Protein AF-E3NDJ4-F1 (afdb_monomer_lite)

Foldseek 3Di:
DPPVVVVVPDPPPPPPDPPDPDDDFAFQPAAEDFDAPVCCCVFAVPPPCCVPQVPPWHKDTWDWDDDRFKIKTADDQFWKKKDHNHDIDTLGRDIKIWGQDSVLSWIFIDSVPDTDIGSHIYMMGTHRVDDDPPPPPPDPDPPPDDDDDDDDDDDDDD

Sequence (158 aa):
MLSFLLFLLFPSVIQTCLVIRYSEPPKCECEWIALTSSNIEEFIGQSSFYIQNITGKEVKVPLSTEEDCSLSIYCDKWSLVIMDKTTARMLGEYSADALCDPYTQKWRVDNGAELVTYDELYGVCVD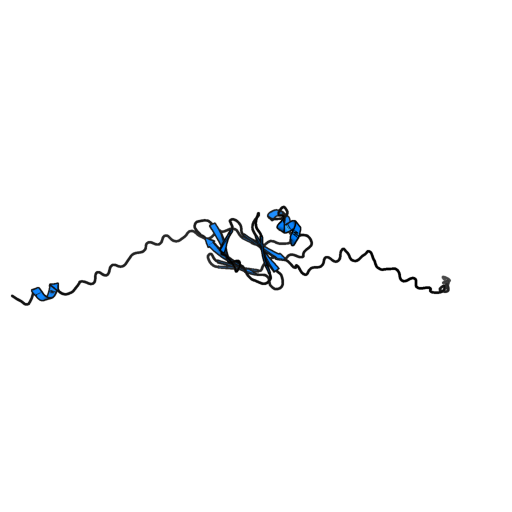YDFETTTTRRTTRKVPVGNNPPRPTINFKRK

Organism: Caenorhabditis remanei (NCBI:txid31234)

Radius of gyration: 33.36 Å; chains: 1; bounding box: 90×82×101 Å

pLDDT: mean 80.61, std 19.66, range [37.53, 98.06]

Secondary structure (DSSP, 8-state):
--SSGGGGGS-----------PPPPPPP---EEE--TTTHHHHHTTSHHIIIIITTSEEEPPEEEEETTEEEEE-SSSEEEEE-SS-EEEEET--EEEEEETTTTEEEEE-SS-EEEESSEEEEEEETT---TTS-SS---------PPPPP------

Structure (mmCIF, N/CA/C/O backbone):
data_AF-E3NDJ4-F1
#
_entry.id   AF-E3NDJ4-F1
#
loop_
_atom_site.group_PDB
_atom_site.id
_atom_site.type_symbol
_atom_site.label_atom_id
_atom_site.label_alt_id
_atom_site.label_comp_id
_atom_site.label_asym_id
_atom_site.label_entity_id
_atom_site.label_seq_id
_atom_site.pdbx_PDB_ins_code
_atom_site.Cartn_x
_atom_site.Cartn_y
_atom_site.Cartn_z
_atom_site.occupancy
_atom_site.B_iso_or_equiv
_atom_site.auth_seq_id
_atom_site.auth_comp_id
_atom_site.auth_asym_id
_atom_site.auth_atom_id
_atom_site.pdbx_PDB_model_num
ATOM 1 N N . MET A 1 1 ? 54.126 -42.573 -42.028 1.00 55.34 1 MET A N 1
ATOM 2 C CA . MET A 1 1 ? 53.206 -41.421 -42.181 1.00 55.34 1 MET A CA 1
ATOM 3 C C . MET A 1 1 ? 51.862 -41.646 -41.470 1.00 55.34 1 MET A C 1
ATOM 5 O O . MET A 1 1 ? 50.830 -41.233 -41.973 1.00 55.34 1 MET A O 1
ATOM 9 N N . LEU A 1 2 ? 51.863 -42.263 -40.279 1.00 53.09 2 LEU A N 1
ATOM 10 C CA . LEU A 1 2 ? 50.646 -42.628 -39.528 1.00 53.09 2 LEU A CA 1
ATOM 11 C C . LEU A 1 2 ? 50.602 -41.975 -38.129 1.00 53.09 2 LEU A C 1
ATOM 13 O O . LEU A 1 2 ? 49.841 -42.392 -37.273 1.00 53.09 2 LEU A O 1
ATOM 17 N N . SER A 1 3 ? 51.449 -40.970 -37.874 1.00 52.59 3 SER A N 1
ATOM 18 C CA . SER A 1 3 ? 51.495 -40.275 -36.575 1.00 52.59 3 SER A CA 1
ATOM 19 C C . SER A 1 3 ? 50.835 -38.892 -36.606 1.00 52.59 3 SER A C 1
ATOM 21 O O . SER A 1 3 ? 50.548 -38.337 -35.555 1.00 52.59 3 SER A O 1
ATOM 23 N N . PHE A 1 4 ? 50.560 -38.343 -37.798 1.00 53.09 4 PHE A N 1
ATOM 24 C CA . PHE A 1 4 ? 49.922 -37.029 -37.965 1.00 53.09 4 PHE A CA 1
ATOM 25 C C . PHE A 1 4 ? 48.383 -37.084 -37.975 1.00 53.09 4 PHE A C 1
ATOM 27 O O . PHE A 1 4 ? 47.738 -36.054 -37.825 1.00 53.09 4 PHE A O 1
ATOM 34 N N . LEU A 1 5 ? 47.782 -38.274 -38.111 1.00 54.81 5 LEU A N 1
ATOM 35 C CA . LEU A 1 5 ? 46.323 -38.454 -38.178 1.00 54.81 5 LEU A CA 1
ATOM 36 C C . LEU A 1 5 ? 45.631 -38.502 -36.801 1.00 54.81 5 LEU A C 1
ATOM 38 O O . LEU A 1 5 ? 44.412 -38.395 -36.735 1.00 54.81 5 LEU A O 1
ATOM 42 N N . LEU A 1 6 ? 46.384 -38.619 -35.702 1.00 54.28 6 LEU A N 1
ATOM 43 C CA . LEU A 1 6 ? 45.832 -38.690 -34.339 1.00 54.28 6 LEU A CA 1
ATOM 44 C C . LEU A 1 6 ? 45.464 -37.323 -33.735 1.00 54.28 6 LEU A C 1
ATOM 46 O O . LEU A 1 6 ? 44.754 -37.278 -32.737 1.00 54.28 6 LEU A O 1
ATOM 50 N N . PHE A 1 7 ? 45.882 -36.209 -34.345 1.00 53.41 7 PHE A N 1
ATOM 51 C CA . PHE A 1 7 ? 45.536 -34.862 -33.866 1.00 53.41 7 PHE A CA 1
ATOM 52 C C . PHE A 1 7 ? 44.117 -34.406 -34.253 1.00 53.41 7 PHE A C 1
ATOM 54 O O . PHE A 1 7 ? 43.624 -33.433 -33.694 1.00 53.41 7 PHE A O 1
ATOM 61 N N . LEU A 1 8 ? 43.439 -35.116 -35.165 1.00 54.69 8 LEU A N 1
ATOM 62 C CA . LEU A 1 8 ? 42.076 -34.793 -35.618 1.00 54.69 8 LEU A CA 1
ATOM 63 C C . LEU A 1 8 ? 40.966 -35.428 -34.755 1.00 54.69 8 LEU A C 1
ATOM 65 O O . LEU A 1 8 ? 39.789 -35.241 -35.047 1.00 54.69 8 LEU A O 1
ATOM 69 N N . LEU A 1 9 ? 41.326 -36.175 -33.703 1.00 57.00 9 LEU A N 1
ATOM 70 C CA . LEU A 1 9 ? 40.388 -36.856 -32.795 1.00 57.00 9 LEU A CA 1
ATOM 71 C C . LEU A 1 9 ? 40.211 -36.155 -31.441 1.00 57.00 9 LEU A C 1
ATOM 73 O O . LEU A 1 9 ? 39.520 -36.679 -30.571 1.00 57.00 9 LEU A O 1
ATOM 77 N N . PHE A 1 10 ? 40.798 -34.973 -31.250 1.00 58.03 10 PHE A N 1
ATOM 78 C CA . PHE A 1 10 ? 40.466 -34.136 -30.103 1.00 58.03 10 PHE A CA 1
ATOM 79 C C . PHE A 1 10 ? 39.312 -33.219 -30.507 1.00 58.03 10 PHE A C 1
ATOM 81 O O . PHE A 1 10 ? 39.537 -32.320 -31.320 1.00 58.03 10 PHE A O 1
ATOM 88 N N . PRO A 1 11 ? 38.081 -33.418 -29.995 1.00 60.28 11 PRO A N 1
ATOM 89 C CA . PRO A 1 11 ? 37.043 -32.418 -30.161 1.00 60.28 11 PRO A CA 1
ATOM 90 C C . PRO A 1 11 ? 37.566 -31.145 -29.501 1.00 60.28 11 PRO A C 1
ATOM 92 O O . PRO A 1 11 ? 37.744 -31.088 -28.284 1.00 60.28 11 PRO A O 1
ATOM 95 N N . SER A 1 12 ? 37.885 -30.141 -30.314 1.00 62.72 12 SER A N 1
ATOM 96 C CA . SER A 1 12 ? 38.119 -28.791 -29.836 1.00 62.72 12 SER A CA 1
ATOM 97 C C . SER A 1 12 ? 36.859 -28.396 -29.081 1.00 62.72 12 SER A C 1
ATOM 99 O O . SER A 1 12 ? 35.793 -28.231 -29.670 1.00 62.72 12 SER A O 1
ATOM 101 N N . VAL A 1 13 ? 36.967 -28.339 -27.754 1.00 63.84 13 VAL A N 1
ATOM 102 C CA . VAL A 1 13 ? 35.896 -27.872 -26.881 1.00 63.84 13 VAL A CA 1
ATOM 103 C C . VAL A 1 13 ? 35.637 -26.434 -27.303 1.00 63.84 13 VAL A C 1
ATOM 105 O O . VAL A 1 13 ? 36.419 -25.536 -26.996 1.00 63.84 13 VAL A O 1
ATOM 108 N N . ILE A 1 14 ? 34.600 -26.228 -28.115 1.00 65.88 14 ILE A N 1
ATOM 109 C CA . ILE A 1 14 ? 34.190 -24.898 -28.542 1.00 65.88 14 ILE A CA 1
ATOM 110 C C . ILE A 1 14 ? 33.659 -24.244 -27.275 1.00 65.88 14 ILE A C 1
ATOM 112 O O . ILE A 1 14 ? 32.542 -24.511 -26.840 1.00 65.88 14 ILE A O 1
ATOM 116 N N . GLN A 1 15 ? 34.498 -23.443 -26.630 1.00 63.62 15 GLN A N 1
ATOM 117 C CA . GLN A 1 15 ? 34.121 -22.677 -25.457 1.00 63.62 15 GLN A CA 1
ATOM 118 C C . GLN A 1 15 ? 33.286 -21.490 -25.943 1.00 63.62 15 GLN A C 1
ATOM 120 O O . GLN A 1 15 ? 33.751 -20.357 -26.038 1.00 63.62 15 GLN A O 1
ATOM 125 N N . THR A 1 16 ? 32.050 -21.773 -26.357 1.00 66.19 16 THR A N 1
ATOM 126 C CA . THR A 1 16 ? 31.066 -20.750 -26.695 1.00 66.19 16 THR A CA 1
ATOM 127 C C . THR A 1 16 ? 30.630 -20.088 -25.394 1.00 66.19 16 THR A C 1
ATOM 129 O O . THR A 1 16 ? 29.696 -20.544 -24.735 1.00 66.19 16 THR A O 1
ATOM 132 N N . CYS A 1 17 ? 31.321 -19.025 -24.985 1.00 73.56 17 CYS A N 1
ATOM 133 C CA . CYS A 1 17 ? 30.804 -18.143 -23.947 1.00 73.56 17 CYS A CA 1
ATOM 134 C C . CYS A 1 17 ? 29.578 -17.421 -24.517 1.00 73.56 17 CYS A C 1
ATOM 136 O O . CYS A 1 17 ? 29.707 -16.578 -25.406 1.00 73.56 17 CYS A O 1
ATOM 138 N N . LEU A 1 18 ? 28.388 -17.762 -24.020 1.00 77.94 18 LEU A N 1
ATOM 139 C CA . LEU A 1 18 ? 27.176 -16.996 -24.283 1.00 77.94 18 LEU A CA 1
ATOM 140 C C . LEU A 1 18 ? 27.356 -15.603 -23.662 1.00 77.94 18 LEU A C 1
ATOM 142 O O . LEU A 1 18 ? 27.248 -15.432 -22.450 1.00 77.94 18 LEU A O 1
ATOM 146 N N . VAL A 1 19 ? 27.659 -14.606 -24.492 1.00 75.50 19 VAL A N 1
ATOM 147 C CA . VAL A 1 19 ? 27.666 -13.203 -24.067 1.00 75.50 19 VAL A CA 1
ATOM 148 C C . VAL A 1 19 ? 26.218 -12.739 -24.022 1.00 75.50 19 VAL A C 1
ATOM 150 O O . VAL A 1 19 ? 25.652 -12.355 -25.045 1.00 75.50 19 VAL A O 1
ATOM 153 N N . ILE A 1 20 ? 25.610 -12.784 -22.838 1.00 71.19 20 ILE A N 1
ATOM 154 C CA . ILE A 1 20 ? 24.287 -12.201 -22.645 1.00 71.19 20 ILE A CA 1
ATOM 155 C C . ILE A 1 20 ? 24.471 -10.698 -22.472 1.00 71.19 20 ILE A C 1
ATOM 157 O O . ILE A 1 20 ? 25.016 -10.221 -21.477 1.00 71.19 20 ILE A O 1
ATOM 161 N N . ARG A 1 21 ? 24.054 -9.941 -23.484 1.00 69.69 21 ARG A N 1
ATOM 162 C CA . ARG A 1 21 ? 23.912 -8.490 -23.385 1.00 69.69 21 ARG A CA 1
ATOM 163 C C . ARG A 1 21 ? 22.600 -8.220 -22.655 1.00 69.69 21 ARG A C 1
ATOM 165 O O . ARG A 1 21 ? 21.583 -7.994 -23.301 1.00 69.69 21 ARG A O 1
ATOM 172 N N . TYR A 1 22 ? 22.598 -8.317 -21.329 1.00 65.38 22 TYR A N 1
ATOM 173 C CA . TYR A 1 22 ? 21.459 -7.816 -20.568 1.00 65.38 22 TYR A CA 1
ATOM 174 C C . TYR A 1 2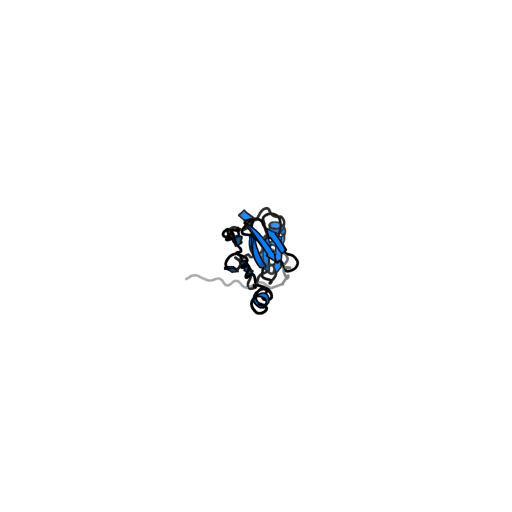2 ? 21.441 -6.296 -20.718 1.00 65.38 22 TYR A C 1
ATOM 176 O O . TYR A 1 22 ? 22.419 -5.626 -20.386 1.00 65.38 22 TYR A O 1
ATOM 184 N N . SER A 1 23 ? 20.359 -5.757 -21.277 1.00 74.81 23 SER A N 1
ATOM 185 C CA . SER A 1 23 ? 20.021 -4.359 -21.039 1.00 74.81 23 SER A CA 1
ATOM 186 C C . SER A 1 23 ? 19.681 -4.244 -19.561 1.00 74.81 23 SER A C 1
ATOM 188 O O . SER A 1 23 ? 18.823 -4.991 -19.086 1.00 74.81 23 SER A O 1
ATOM 190 N N . GLU A 1 24 ? 20.359 -3.351 -18.848 1.00 80.81 24 GLU A N 1
ATOM 191 C CA . GLU A 1 24 ? 19.985 -3.024 -17.477 1.00 80.81 24 GLU A CA 1
ATOM 192 C C . GLU A 1 24 ? 18.504 -2.610 -17.467 1.00 80.81 24 GLU A C 1
ATOM 194 O O . GLU A 1 24 ? 18.098 -1.815 -18.328 1.00 80.81 24 GLU A O 1
ATOM 199 N N . PRO A 1 25 ? 17.666 -3.222 -16.610 1.00 82.62 25 PRO A N 1
ATOM 200 C CA . PRO A 1 25 ? 16.265 -2.850 -16.543 1.00 82.62 25 PRO A CA 1
ATOM 201 C C . PRO A 1 25 ? 16.148 -1.369 -16.156 1.00 82.62 25 PRO A C 1
ATOM 203 O O . PRO A 1 25 ? 17.030 -0.842 -15.471 1.00 82.62 25 PRO A O 1
ATOM 206 N N . PRO A 1 26 ? 15.084 -0.674 -16.592 1.00 89.81 26 PRO A N 1
ATOM 207 C CA . PRO A 1 26 ? 14.828 0.682 -16.131 1.00 89.81 26 PRO A CA 1
ATOM 208 C C . PRO A 1 26 ? 14.772 0.745 -14.600 1.00 89.81 26 PRO A C 1
ATOM 210 O O . PRO A 1 26 ? 14.479 -0.246 -13.931 1.00 89.81 26 PRO A O 1
ATOM 213 N N . LYS A 1 27 ? 15.025 1.930 -14.045 1.00 92.06 27 LYS A N 1
ATOM 214 C CA . LYS A 1 27 ? 14.857 2.166 -12.611 1.00 92.06 27 LYS A CA 1
ATOM 215 C C . LYS A 1 27 ? 13.391 1.943 -12.205 1.00 92.06 27 LYS A C 1
ATOM 217 O O . LYS A 1 27 ? 12.478 2.260 -12.968 1.00 92.06 27 LYS A O 1
ATOM 222 N N . CYS A 1 28 ? 13.182 1.421 -11.001 1.00 93.88 28 CYS A N 1
ATOM 223 C CA . CYS A 1 28 ? 11.862 1.313 -10.394 1.00 93.88 28 CYS A CA 1
ATOM 224 C C . CYS A 1 28 ? 11.409 2.670 -9.847 1.00 93.88 28 CYS A C 1
ATOM 226 O O . CYS A 1 28 ? 12.096 3.292 -9.037 1.00 93.88 28 CYS A O 1
ATOM 228 N N . GLU A 1 29 ? 10.268 3.134 -10.347 1.00 94.25 29 GLU A N 1
ATOM 229 C CA . GLU A 1 29 ? 9.611 4.400 -10.010 1.00 94.25 29 GLU A CA 1
ATOM 230 C C . GLU A 1 29 ? 8.095 4.185 -9.827 1.00 94.25 29 GLU A C 1
ATOM 232 O O . GLU A 1 29 ? 7.296 5.088 -10.062 1.00 94.25 29 GLU A O 1
ATOM 237 N N . CYS A 1 30 ? 7.691 2.974 -9.419 1.00 95.50 30 CYS A N 1
ATOM 238 C CA . CYS A 1 30 ? 6.298 2.652 -9.127 1.00 95.50 30 CYS A CA 1
ATOM 239 C C . CYS A 1 30 ? 5.761 3.523 -7.981 1.00 95.50 30 CYS A C 1
ATOM 241 O O . CYS A 1 30 ? 6.391 3.656 -6.931 1.00 95.50 30 CYS A O 1
ATOM 243 N N . GLU A 1 31 ? 4.563 4.076 -8.149 1.00 94.50 31 GLU A N 1
ATOM 244 C CA . GLU A 1 31 ? 3.978 4.988 -7.169 1.00 94.50 31 GLU A CA 1
ATOM 245 C C . GLU A 1 31 ? 3.361 4.224 -5.991 1.00 94.50 31 GLU A C 1
ATOM 247 O O . GLU A 1 31 ? 2.498 3.359 -6.174 1.00 94.50 31 GLU A O 1
ATOM 252 N N . TRP A 1 32 ? 3.796 4.543 -4.770 1.00 95.62 32 TRP A N 1
ATOM 253 C CA . TRP A 1 32 ? 3.162 4.068 -3.543 1.00 95.62 32 TRP A CA 1
ATOM 254 C C . TRP A 1 32 ? 2.906 5.225 -2.575 1.00 95.62 32 TRP A C 1
ATOM 256 O O . TRP A 1 32 ? 3.715 6.148 -2.457 1.00 95.62 32 TRP A O 1
ATOM 266 N N . ILE A 1 33 ? 1.773 5.179 -1.873 1.00 97.19 33 ILE A N 1
ATOM 267 C CA . ILE A 1 33 ? 1.364 6.231 -0.940 1.00 97.19 33 ILE A CA 1
ATOM 268 C C . ILE A 1 33 ? 0.962 5.631 0.402 1.00 97.19 33 ILE A C 1
ATOM 270 O O . ILE A 1 33 ? 0.013 4.849 0.518 1.00 97.19 33 ILE A O 1
ATOM 274 N N . ALA A 1 34 ? 1.659 6.081 1.443 1.00 97.62 34 ALA A N 1
ATOM 275 C CA . ALA A 1 34 ? 1.286 5.844 2.825 1.00 97.62 34 ALA A CA 1
ATOM 276 C C . ALA A 1 34 ? 0.118 6.768 3.195 1.00 97.62 34 ALA A C 1
ATOM 278 O O . ALA A 1 34 ? 0.268 7.992 3.301 1.00 97.62 34 ALA A O 1
ATOM 279 N N . LEU A 1 35 ? -1.065 6.195 3.381 1.00 97.94 35 LEU A N 1
ATOM 280 C CA . LEU A 1 35 ? -2.240 6.959 3.765 1.00 97.94 35 LEU A CA 1
ATOM 281 C C . LEU A 1 35 ? -2.222 7.262 5.266 1.00 97.94 35 LEU A C 1
ATOM 283 O O . LEU A 1 35 ? -1.771 6.480 6.105 1.00 97.94 35 LEU A O 1
ATOM 287 N N . THR A 1 36 ? -2.749 8.429 5.602 1.00 96.38 36 THR A N 1
ATOM 288 C CA . THR A 1 36 ? -2.856 8.981 6.949 1.00 96.38 36 THR A CA 1
ATOM 289 C C . THR A 1 36 ? -4.240 9.590 7.133 1.00 96.38 36 THR A C 1
ATOM 291 O O . THR A 1 36 ? -4.980 9.809 6.174 1.00 96.38 36 THR A O 1
ATOM 294 N N . SER A 1 37 ? -4.590 9.959 8.365 1.00 94.62 37 SER A N 1
ATOM 295 C CA . SER A 1 37 ? -5.853 10.654 8.635 1.00 94.62 37 SER A CA 1
ATOM 296 C C . SER A 1 37 ? -5.995 11.993 7.896 1.00 94.62 37 SER A C 1
ATOM 298 O O . SER A 1 37 ? -7.103 12.509 7.821 1.00 94.62 37 SER A O 1
ATOM 300 N N . SER A 1 38 ? -4.904 12.581 7.386 1.00 95.62 38 SER A N 1
ATOM 301 C CA . SER A 1 38 ? -4.936 13.878 6.701 1.00 95.62 38 SER A CA 1
ATOM 302 C C . SER A 1 38 ? -5.082 13.789 5.183 1.00 95.62 38 SER A C 1
ATOM 304 O O . SER A 1 38 ? -5.511 14.771 4.590 1.00 95.62 38 SER A O 1
ATOM 306 N N . ASN A 1 39 ? -4.707 12.672 4.548 1.00 96.44 39 ASN A N 1
ATOM 307 C CA . ASN A 1 39 ? -4.757 12.529 3.084 1.00 96.44 39 ASN A CA 1
ATOM 308 C C . ASN A 1 39 ? -5.773 11.478 2.608 1.00 96.44 39 ASN A C 1
ATOM 310 O O . ASN A 1 39 ? -6.181 11.501 1.453 1.00 96.44 39 ASN A O 1
ATOM 314 N N . ILE A 1 40 ? -6.227 10.577 3.481 1.00 95.62 40 ILE A N 1
ATOM 315 C CA . ILE A 1 40 ? -7.042 9.427 3.078 1.00 95.62 40 ILE A CA 1
ATOM 316 C C . ILE A 1 40 ? -8.347 9.816 2.369 1.00 95.62 40 ILE A C 1
ATOM 318 O O . ILE A 1 40 ? -8.751 9.162 1.411 1.00 95.62 40 ILE A O 1
ATOM 322 N N . GLU A 1 41 ? -8.982 10.913 2.779 1.00 94.62 41 GLU A N 1
ATOM 323 C CA . GLU A 1 41 ? -10.201 11.410 2.131 1.00 94.62 41 GLU A CA 1
ATOM 324 C C . GLU A 1 41 ? -9.954 11.902 0.698 1.00 94.62 41 GLU A C 1
ATOM 326 O O . GLU A 1 41 ? -10.807 11.711 -0.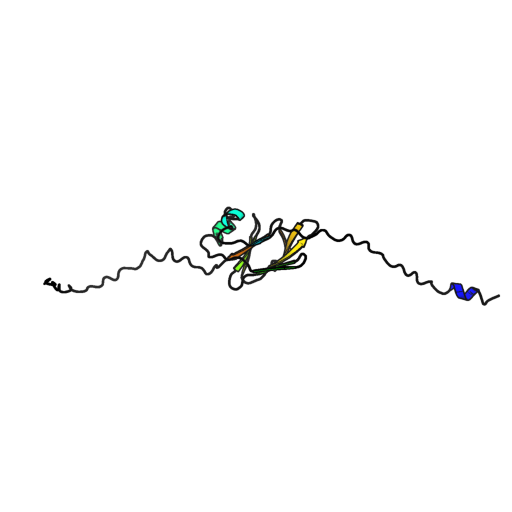168 1.00 94.62 41 GLU A O 1
ATOM 331 N N . GLU A 1 42 ? -8.785 12.482 0.426 1.00 95.12 42 GLU A N 1
ATOM 332 C CA . GLU A 1 42 ? -8.406 12.971 -0.902 1.00 95.12 42 GLU A CA 1
ATOM 333 C C . GLU A 1 42 ? -8.199 11.815 -1.887 1.00 95.12 42 GLU A C 1
ATOM 335 O O . GLU A 1 42 ? -8.685 11.869 -3.016 1.00 95.12 42 GLU A O 1
ATOM 340 N N . PHE A 1 43 ? -7.528 10.747 -1.446 1.00 94.31 43 PHE A N 1
ATOM 341 C CA . PHE A 1 43 ? -7.186 9.616 -2.311 1.00 94.31 43 PHE A CA 1
ATOM 342 C C . PHE A 1 43 ? -8.342 8.633 -2.504 1.00 94.31 43 PHE A C 1
ATOM 344 O O . PHE A 1 43 ? -8.575 8.164 -3.618 1.00 94.31 43 PHE A O 1
ATOM 351 N N . ILE A 1 44 ? -9.068 8.306 -1.430 1.00 94.19 44 ILE A N 1
ATOM 352 C CA . ILE A 1 44 ? -10.048 7.209 -1.436 1.00 94.19 44 ILE A CA 1
ATOM 353 C C . ILE A 1 4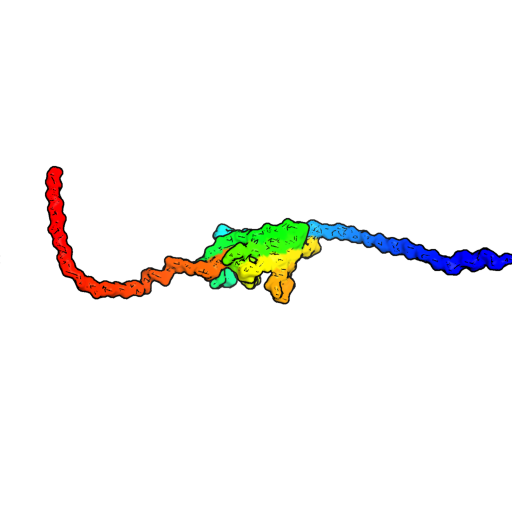4 ? -11.395 7.579 -0.809 1.00 94.19 44 ILE A C 1
ATOM 355 O O . ILE A 1 44 ? -12.248 6.701 -0.664 1.00 94.19 44 ILE A O 1
ATOM 359 N N . GLY A 1 45 ? -11.631 8.845 -0.450 1.00 91.75 45 GLY A N 1
ATOM 360 C CA . GLY A 1 45 ? -12.831 9.266 0.285 1.00 91.75 45 GLY A CA 1
ATOM 361 C C . GLY A 1 45 ? -14.154 8.990 -0.438 1.00 91.75 45 GLY A C 1
ATOM 362 O O . GLY A 1 45 ? -15.189 8.816 0.198 1.00 91.75 45 GLY A O 1
ATOM 363 N N . GLN A 1 46 ? -14.122 8.903 -1.771 1.00 91.81 46 GLN A N 1
ATOM 364 C CA . GLN A 1 46 ? -15.286 8.561 -2.599 1.00 91.81 46 GLN A CA 1
ATOM 365 C C . GLN A 1 46 ? -15.479 7.048 -2.789 1.00 91.81 46 GLN A C 1
ATOM 367 O O . GLN A 1 46 ? -16.497 6.621 -3.336 1.00 91.81 46 GLN A O 1
ATOM 372 N N . SER A 1 47 ? -14.519 6.220 -2.367 1.00 91.62 47 SER A N 1
ATOM 373 C CA . SER A 1 47 ? -14.623 4.770 -2.514 1.00 91.62 47 SER A CA 1
ATOM 374 C C . SER A 1 47 ? -15.680 4.202 -1.562 1.00 91.62 47 SER A C 1
ATOM 376 O O . SER A 1 47 ? -15.788 4.588 -0.394 1.00 91.62 47 SER A O 1
ATOM 378 N N . SER A 1 48 ? -16.454 3.228 -2.045 1.00 93.31 48 SER A N 1
ATOM 379 C CA . SER A 1 48 ? -17.426 2.514 -1.209 1.00 93.31 48 SER A CA 1
ATOM 380 C C . SER A 1 48 ? -16.747 1.805 -0.036 1.00 93.31 48 SER A C 1
ATOM 382 O O . SER A 1 48 ? -17.311 1.753 1.057 1.00 93.31 48 SER A O 1
ATOM 384 N N . PHE A 1 49 ? -15.522 1.312 -0.242 1.00 93.44 49 PHE A N 1
ATOM 385 C CA . PHE A 1 49 ? -14.732 0.673 0.799 1.00 93.44 49 PHE A CA 1
ATOM 386 C C . PHE A 1 49 ? -14.402 1.641 1.939 1.00 93.44 49 PHE A C 1
ATOM 388 O O . PHE A 1 49 ? -14.639 1.294 3.097 1.00 93.44 49 PHE A O 1
ATOM 395 N N . TYR A 1 50 ? -13.927 2.853 1.630 1.00 93.69 50 TYR A N 1
ATOM 396 C CA . TYR A 1 50 ? -13.636 3.875 2.637 1.00 93.69 50 TYR A CA 1
ATOM 397 C C . TYR A 1 50 ? -14.881 4.223 3.460 1.00 93.69 50 TYR A C 1
ATOM 399 O O . TYR A 1 50 ? -14.839 4.181 4.692 1.00 93.69 50 TYR A O 1
ATOM 407 N N . ILE A 1 51 ? -16.004 4.491 2.785 1.00 93.75 51 ILE A N 1
ATOM 408 C CA . ILE A 1 51 ? -17.267 4.879 3.431 1.00 93.75 51 ILE A CA 1
ATOM 409 C C . ILE A 1 51 ? -17.776 3.777 4.374 1.00 93.75 51 ILE A C 1
ATOM 411 O O . ILE A 1 51 ? -18.289 4.071 5.450 1.00 93.75 51 ILE A O 1
ATOM 415 N N . GLN A 1 52 ? -17.649 2.507 3.979 1.00 93.94 52 GLN A N 1
ATOM 416 C CA . GLN A 1 52 ? -18.225 1.382 4.724 1.00 93.94 52 GLN A CA 1
ATOM 417 C C . GLN A 1 52 ? -17.301 0.820 5.807 1.00 93.94 52 GLN A C 1
ATOM 419 O O . GLN A 1 52 ? -17.794 0.352 6.830 1.00 93.94 52 GLN A O 1
ATOM 424 N N . ASN A 1 53 ? -15.983 0.836 5.586 1.00 94.19 53 ASN A N 1
ATOM 425 C CA . ASN A 1 53 ? -15.032 0.111 6.432 1.00 94.19 53 ASN A CA 1
ATOM 426 C C . ASN A 1 53 ? -14.051 1.029 7.170 1.00 94.19 53 ASN A C 1
ATOM 428 O O . ASN A 1 53 ? -13.559 0.644 8.222 1.00 94.19 53 ASN A O 1
ATOM 432 N N . ILE A 1 54 ? -13.759 2.230 6.665 1.00 94.25 54 ILE A N 1
ATOM 433 C CA . ILE A 1 54 ? -12.734 3.108 7.258 1.00 94.25 54 ILE A CA 1
ATOM 434 C C . ILE A 1 54 ? -13.360 4.304 7.983 1.00 94.25 54 ILE A C 1
ATOM 436 O O . ILE A 1 54 ? -12.851 4.740 9.015 1.00 94.25 54 ILE A O 1
ATOM 440 N N . THR A 1 55 ? -14.474 4.841 7.481 1.00 93.94 55 THR A N 1
ATOM 441 C CA . THR A 1 55 ? -15.130 6.002 8.096 1.00 93.94 55 THR A CA 1
ATOM 442 C C . THR A 1 55 ? -15.483 5.726 9.561 1.00 93.94 55 THR A C 1
ATOM 444 O O . THR A 1 55 ? -16.148 4.746 9.893 1.00 93.94 55 THR A O 1
ATOM 447 N N . GLY A 1 56 ? -15.038 6.615 10.452 1.00 91.06 56 GLY A N 1
ATOM 448 C CA . GLY A 1 56 ? -15.246 6.484 11.895 1.00 91.06 56 GLY A CA 1
ATOM 449 C C . GLY A 1 56 ? -14.270 5.541 12.609 1.00 91.06 56 GLY A C 1
ATOM 450 O O . GLY A 1 56 ? -14.458 5.301 13.801 1.00 91.06 56 GLY A O 1
ATOM 451 N N . LYS A 1 57 ? -13.243 5.022 11.926 1.00 94.31 57 LYS A N 1
ATOM 452 C CA . LYS A 1 57 ? -12.141 4.256 12.525 1.00 94.31 57 LYS A CA 1
ATOM 453 C C . LYS A 1 57 ? -10.906 5.126 12.750 1.00 94.31 57 LYS A C 1
ATOM 455 O O . LYS A 1 57 ? -10.732 6.153 12.095 1.00 94.31 57 LYS A O 1
ATOM 460 N N . GLU A 1 58 ? -10.057 4.719 13.692 1.00 94.88 58 GLU A N 1
ATOM 461 C CA . GLU A 1 58 ? -8.732 5.321 13.847 1.00 94.88 58 GLU A CA 1
ATOM 462 C C . GLU A 1 58 ? -7.805 4.762 12.758 1.00 94.88 58 GLU A C 1
ATOM 464 O O . GLU A 1 58 ? -7.824 3.562 12.475 1.00 94.88 58 GLU A O 1
ATOM 469 N N . VAL A 1 59 ? -7.012 5.635 12.129 1.00 96.25 59 VAL A N 1
ATOM 470 C CA . VAL A 1 59 ? -6.075 5.257 11.062 1.00 96.25 59 VAL A CA 1
ATOM 471 C C . VAL A 1 59 ? -4.671 5.783 11.333 1.00 96.25 59 VAL A C 1
ATOM 473 O O . VAL A 1 59 ? -4.494 6.855 11.915 1.00 96.25 59 VAL A O 1
ATOM 476 N N . LYS A 1 60 ? -3.664 5.008 10.929 1.00 95.81 60 LYS A N 1
ATOM 477 C CA . LYS A 1 60 ? -2.242 5.323 11.080 1.00 95.81 60 LYS A CA 1
ATOM 478 C C . LYS A 1 60 ? -1.493 5.003 9.804 1.00 95.81 60 LYS A C 1
ATOM 480 O O . LYS A 1 60 ? -1.893 4.145 9.020 1.00 95.81 60 LYS A O 1
ATOM 485 N N . VAL A 1 61 ? -0.376 5.704 9.656 1.00 97.44 61 VAL A N 1
ATOM 486 C CA . VAL A 1 61 ? 0.586 5.439 8.597 1.00 97.44 61 VAL A CA 1
ATOM 487 C C . VAL A 1 61 ? 1.153 4.020 8.760 1.00 97.44 61 VAL A C 1
ATOM 489 O O . VAL A 1 61 ? 1.495 3.644 9.888 1.00 97.44 61 VAL A O 1
ATOM 492 N N . PRO A 1 62 ? 1.233 3.224 7.683 1.00 97.69 62 PRO A N 1
ATOM 493 C CA . PRO A 1 62 ? 1.920 1.942 7.717 1.00 97.69 62 PRO A CA 1
ATOM 494 C C . PRO A 1 62 ? 3.435 2.114 7.817 1.00 97.69 62 PRO A C 1
ATOM 496 O O . PRO A 1 62 ? 3.995 3.142 7.431 1.00 97.69 62 PRO A O 1
ATOM 499 N N . LEU A 1 63 ? 4.095 1.082 8.335 1.00 97.38 63 LEU A N 1
ATOM 500 C CA . LEU A 1 63 ? 5.544 0.951 8.274 1.00 97.38 63 LEU A CA 1
ATOM 501 C C . LEU A 1 63 ? 5.912 0.291 6.947 1.00 97.38 63 LEU A C 1
ATOM 503 O O . LEU A 1 63 ? 5.208 -0.609 6.487 1.00 97.38 63 LEU A O 1
ATOM 507 N N . SER A 1 64 ? 7.010 0.736 6.341 1.00 95.69 64 SER A N 1
ATOM 508 C CA . SER A 1 64 ? 7.450 0.222 5.049 1.00 95.69 64 SER A CA 1
ATOM 509 C C . SER A 1 64 ? 8.966 0.144 4.925 1.00 95.69 64 SER A C 1
ATOM 511 O O . SER A 1 64 ? 9.677 1.017 5.428 1.00 95.69 64 SER A O 1
ATOM 513 N N . THR A 1 65 ? 9.435 -0.850 4.178 1.00 95.88 65 THR A N 1
ATOM 514 C CA . THR A 1 65 ? 10.832 -0.985 3.752 1.00 95.88 65 THR A CA 1
ATOM 515 C C . THR A 1 65 ? 10.859 -1.120 2.236 1.00 95.88 65 THR A C 1
ATOM 517 O O . THR A 1 65 ? 10.201 -2.008 1.698 1.00 95.88 65 THR A O 1
ATOM 520 N N . GLU A 1 66 ? 11.603 -0.246 1.559 1.00 93.19 66 GLU A N 1
ATOM 521 C CA . GLU A 1 66 ? 11.761 -0.254 0.103 1.00 93.19 66 GLU A CA 1
ATOM 522 C C . GLU A 1 66 ? 13.229 -0.505 -0.252 1.00 93.19 66 GLU A C 1
ATOM 524 O O . GLU A 1 66 ? 14.109 0.264 0.141 1.00 93.19 66 GLU A O 1
ATOM 529 N N . GLU A 1 67 ? 13.489 -1.596 -0.969 1.00 92.12 67 GLU A N 1
ATOM 530 C CA . GLU A 1 67 ? 14.824 -2.010 -1.403 1.00 92.12 67 GLU A CA 1
ATOM 531 C C . GLU A 1 67 ? 14.776 -2.439 -2.876 1.00 92.12 67 GLU A C 1
ATOM 533 O O . GLU A 1 67 ? 14.021 -3.336 -3.252 1.00 92.12 67 GLU A O 1
ATOM 538 N N . ASP A 1 68 ? 15.588 -1.784 -3.712 1.00 88.31 68 ASP A N 1
ATOM 539 C CA . ASP A 1 68 ? 15.659 -1.935 -5.172 1.00 88.31 68 ASP A CA 1
ATOM 540 C C . ASP A 1 68 ? 14.312 -1.741 -5.896 1.00 88.31 68 ASP A C 1
ATOM 542 O O . ASP A 1 68 ? 14.005 -0.655 -6.380 1.00 88.31 68 ASP A O 1
ATOM 546 N N . CYS A 1 69 ? 13.514 -2.802 -5.980 1.00 94.06 69 CYS A N 1
ATOM 547 C CA . CYS A 1 69 ? 12.191 -2.842 -6.611 1.00 94.06 69 CYS A CA 1
ATOM 548 C C . CYS A 1 69 ? 11.188 -3.622 -5.752 1.00 94.06 69 CYS A C 1
ATOM 550 O O . CYS A 1 69 ? 10.164 -4.087 -6.253 1.00 94.06 69 CYS A O 1
ATOM 552 N N . SER A 1 70 ? 11.508 -3.824 -4.477 1.00 95.50 70 SER A N 1
ATOM 553 C CA . SER A 1 70 ? 10.698 -4.548 -3.512 1.00 95.50 70 SER A CA 1
ATOM 554 C C . SER A 1 70 ? 10.227 -3.589 -2.434 1.00 95.50 70 SER A C 1
ATOM 556 O O . SER A 1 70 ? 11.019 -2.823 -1.889 1.00 95.50 70 SER A O 1
ATOM 558 N N . LEU A 1 71 ? 8.949 -3.667 -2.096 1.00 96.50 71 LEU A N 1
ATOM 559 C CA . LEU A 1 71 ? 8.324 -2.890 -1.039 1.00 96.50 71 LEU A CA 1
ATOM 560 C C . LEU A 1 71 ? 7.625 -3.853 -0.084 1.00 96.50 71 LEU A C 1
ATOM 562 O O . LEU A 1 71 ? 6.762 -4.618 -0.502 1.00 96.50 71 LEU A O 1
ATOM 566 N N . SER A 1 72 ? 7.990 -3.806 1.192 1.00 95.75 72 SER A N 1
ATOM 567 C CA . SER A 1 72 ? 7.280 -4.518 2.255 1.00 95.75 72 SER A CA 1
ATOM 568 C C . SER A 1 72 ? 6.525 -3.508 3.106 1.00 95.75 72 SER A C 1
ATOM 570 O O . SER A 1 72 ? 7.102 -2.495 3.502 1.00 95.75 72 SER A O 1
ATOM 572 N N . ILE A 1 73 ? 5.244 -3.759 3.367 1.00 96.75 73 ILE A N 1
ATOM 573 C CA . ILE A 1 73 ? 4.333 -2.865 4.091 1.00 96.75 73 ILE A CA 1
ATOM 574 C C . ILE A 1 73 ? 3.697 -3.644 5.235 1.00 96.75 73 ILE A C 1
ATOM 576 O O . ILE A 1 73 ? 3.193 -4.746 5.030 1.00 96.75 73 ILE A O 1
ATOM 580 N N . TYR A 1 74 ? 3.673 -3.081 6.439 1.00 96.06 74 TYR A N 1
ATOM 581 C CA . TYR A 1 74 ? 3.054 -3.733 7.590 1.00 96.06 74 TYR A CA 1
ATOM 582 C C . TYR A 1 74 ? 2.507 -2.739 8.614 1.00 96.06 74 TYR A C 1
ATOM 584 O O . TYR A 1 74 ? 2.832 -1.548 8.630 1.00 96.06 74 TYR A O 1
ATOM 592 N N . CYS A 1 75 ? 1.660 -3.268 9.490 1.00 96.88 75 CYS A N 1
ATOM 593 C CA . CYS A 1 75 ? 1.100 -2.577 10.639 1.00 96.88 75 CYS A CA 1
ATOM 594 C C . CYS A 1 75 ? 1.486 -3.340 11.905 1.00 96.88 75 CYS A C 1
ATOM 596 O O . CYS A 1 75 ? 1.527 -4.562 11.898 1.00 96.88 75 CYS A O 1
ATOM 598 N N . ASP A 1 76 ? 1.772 -2.625 12.993 1.00 91.00 76 ASP A N 1
ATOM 599 C CA . ASP A 1 76 ? 2.248 -3.260 14.229 1.00 91.00 76 ASP A CA 1
ATOM 600 C C . ASP A 1 76 ? 1.130 -4.043 14.948 1.00 91.00 76 ASP A C 1
ATOM 602 O O . ASP A 1 76 ? 1.226 -5.247 15.147 1.00 91.00 76 ASP A O 1
ATOM 606 N N . LYS A 1 77 ? 0.030 -3.371 15.319 1.00 89.25 77 LYS A N 1
ATOM 607 C CA . LYS A 1 77 ? -1.114 -3.981 16.039 1.00 89.25 77 LYS A CA 1
ATOM 608 C C . LYS A 1 77 ? -2.457 -3.790 15.347 1.00 89.25 77 LYS A C 1
ATOM 610 O O . LYS A 1 77 ? -3.498 -4.091 15.917 1.00 89.25 77 LYS A O 1
ATOM 615 N N . TRP A 1 78 ? -2.440 -3.164 14.181 1.00 95.38 78 TRP A N 1
ATOM 616 C CA . TRP A 1 78 ? -3.633 -2.717 13.471 1.00 95.38 78 TRP A CA 1
ATOM 617 C C . TRP A 1 78 ? -3.766 -3.479 12.168 1.00 95.38 78 TRP A C 1
ATOM 619 O O . TRP A 1 78 ? -2.798 -4.062 11.688 1.00 95.38 78 TRP A O 1
ATOM 629 N N . SER A 1 79 ? -4.958 -3.458 11.582 1.00 96.50 79 SER A N 1
ATOM 630 C CA . SER A 1 79 ? -5.171 -4.145 10.317 1.00 96.50 79 SER A CA 1
ATOM 631 C C . SER A 1 79 ? -4.596 -3.342 9.161 1.00 96.50 79 SER A C 1
ATOM 633 O O . SER A 1 79 ? -5.006 -2.202 8.934 1.00 96.50 79 SER A O 1
ATOM 635 N N . LEU A 1 80 ? -3.684 -3.948 8.408 1.00 97.06 80 LEU A N 1
ATOM 636 C CA . LEU A 1 80 ? -3.215 -3.419 7.141 1.00 97.06 80 LEU A CA 1
ATOM 637 C C . LEU A 1 80 ? -4.320 -3.543 6.095 1.00 97.06 80 LEU A C 1
ATOM 639 O O . LEU A 1 80 ? -4.945 -4.597 5.926 1.00 97.06 80 LEU A O 1
ATOM 643 N N . VAL A 1 81 ? -4.533 -2.458 5.363 1.00 96.50 81 VAL A N 1
ATOM 644 C CA . VAL A 1 81 ? -5.372 -2.444 4.173 1.00 96.50 81 VAL A CA 1
ATOM 645 C C . VAL A 1 81 ? -4.563 -1.892 3.011 1.00 96.50 81 VAL A C 1
ATOM 647 O O . VAL A 1 81 ? -4.023 -0.788 3.098 1.00 96.50 81 VAL A O 1
ATOM 650 N N . ILE A 1 82 ? -4.506 -2.667 1.931 1.00 95.69 82 ILE A N 1
ATOM 651 C CA . ILE A 1 82 ? -3.872 -2.303 0.664 1.00 95.69 82 ILE A CA 1
ATOM 652 C C . ILE A 1 82 ? -4.958 -2.040 -0.371 1.00 95.69 82 ILE A C 1
ATOM 654 O O . ILE A 1 82 ? -5.939 -2.782 -0.435 1.00 95.69 82 ILE A O 1
ATOM 658 N N . MET A 1 83 ? -4.818 -0.981 -1.158 1.00 93.25 83 MET A N 1
ATOM 659 C CA . MET A 1 83 ? -5.851 -0.562 -2.102 1.00 93.25 83 MET A CA 1
ATOM 660 C C . MET A 1 83 ? -5.309 0.281 -3.251 1.00 93.25 83 MET A C 1
ATOM 662 O O . MET A 1 83 ? -4.197 0.795 -3.187 1.00 93.25 83 MET A O 1
ATOM 666 N N . ASP A 1 84 ? -6.150 0.464 -4.261 1.00 92.00 84 ASP A N 1
ATOM 667 C CA . ASP A 1 84 ? -6.072 1.549 -5.236 1.00 92.00 84 ASP A CA 1
ATOM 668 C C . ASP A 1 84 ? -7.359 2.399 -5.159 1.00 92.00 84 ASP A C 1
ATOM 670 O O . ASP A 1 84 ? -8.129 2.330 -4.196 1.00 92.00 84 ASP A O 1
ATOM 674 N N . LYS A 1 85 ? -7.624 3.218 -6.180 1.00 87.50 85 LYS A N 1
ATOM 675 C CA . LYS A 1 85 ? -8.834 4.056 -6.272 1.00 87.50 85 LYS A CA 1
ATOM 676 C C . LYS A 1 85 ? -10.150 3.264 -6.368 1.00 87.50 85 LYS A C 1
ATOM 678 O O . LYS A 1 85 ? -11.225 3.831 -6.174 1.00 87.50 85 LYS A O 1
ATOM 683 N N . THR A 1 86 ? -10.094 1.983 -6.713 1.00 84.12 86 THR A N 1
ATOM 684 C CA . THR A 1 86 ? -11.232 1.138 -7.104 1.00 84.12 86 THR A CA 1
ATOM 685 C C . THR A 1 86 ? -11.368 -0.142 -6.286 1.00 84.12 86 THR A C 1
ATOM 687 O O . THR A 1 86 ? -12.489 -0.590 -6.035 1.00 84.12 86 THR A O 1
ATOM 690 N N . THR A 1 87 ? -10.257 -0.730 -5.857 1.00 88.38 87 THR A N 1
ATOM 691 C CA . THR A 1 87 ? -10.188 -2.013 -5.167 1.00 88.38 87 THR A CA 1
ATOM 692 C C . THR A 1 87 ? -9.466 -1.856 -3.842 1.00 88.38 87 THR A C 1
ATOM 694 O O . THR A 1 87 ? -8.556 -1.048 -3.706 1.00 88.38 87 THR A O 1
ATOM 697 N N . ALA A 1 88 ? -9.886 -2.630 -2.846 1.00 92.56 88 ALA A N 1
ATOM 698 C CA . ALA A 1 88 ? -9.263 -2.644 -1.535 1.00 92.56 88 ALA A CA 1
ATOM 699 C C . ALA A 1 88 ? -9.249 -4.062 -0.974 1.00 92.56 88 ALA A C 1
ATOM 701 O O . ALA A 1 88 ? -10.191 -4.841 -1.165 1.00 92.56 88 ALA A O 1
ATOM 702 N N . ARG A 1 89 ? -8.186 -4.381 -0.243 1.00 92.75 89 ARG A N 1
ATOM 703 C CA . ARG A 1 89 ? -7.969 -5.667 0.401 1.00 92.75 89 ARG A CA 1
ATOM 704 C C . ARG A 1 89 ? -7.541 -5.456 1.844 1.00 92.75 89 ARG A C 1
ATOM 706 O O . ARG A 1 89 ? -6.524 -4.831 2.120 1.00 92.75 89 ARG A O 1
ATOM 713 N N . MET A 1 90 ? -8.310 -6.032 2.762 1.00 93.94 90 MET A N 1
ATOM 714 C CA . MET A 1 90 ? -7.930 -6.123 4.169 1.00 93.94 90 MET A CA 1
ATOM 715 C C . MET A 1 90 ? -7.006 -7.323 4.350 1.00 93.94 90 MET A C 1
ATOM 717 O O . MET A 1 90 ? -7.399 -8.452 4.053 1.00 93.94 90 MET A O 1
ATOM 721 N N . LEU A 1 91 ? -5.792 -7.064 4.821 1.00 93.19 91 LEU A N 1
ATOM 722 C CA . LEU A 1 91 ? -4.796 -8.081 5.149 1.00 93.19 91 LEU A CA 1
ATOM 723 C C . LEU A 1 91 ? -4.769 -8.386 6.649 1.00 93.19 91 LEU A C 1
ATOM 725 O O . LEU A 1 91 ? -4.196 -9.387 7.056 1.00 93.19 91 LEU A O 1
ATOM 729 N N . GLY A 1 92 ? -5.428 -7.578 7.483 1.00 92.75 92 GLY A N 1
ATOM 730 C CA . GLY A 1 92 ? -5.412 -7.798 8.928 1.00 92.75 92 GLY A CA 1
ATOM 731 C C . GLY A 1 92 ? -4.005 -7.586 9.483 1.00 92.75 92 GLY A C 1
ATOM 732 O O . GLY A 1 92 ? -3.351 -6.611 9.133 1.00 92.75 92 GLY A O 1
ATOM 733 N N . GLU A 1 93 ? -3.526 -8.494 10.326 1.00 92.12 93 GLU A N 1
ATOM 734 C CA . GLU A 1 93 ? -2.185 -8.405 10.928 1.00 92.12 93 GLU A CA 1
ATOM 735 C C . GLU A 1 93 ? -1.049 -8.804 9.966 1.00 92.12 93 GLU A C 1
ATOM 737 O O . GLU A 1 93 ? 0.124 -8.730 10.328 1.00 92.12 93 GLU A O 1
ATOM 742 N N . TYR A 1 94 ? -1.373 -9.249 8.747 1.00 92.75 94 TYR A N 1
ATOM 743 C CA . TYR A 1 94 ? -0.374 -9.677 7.771 1.00 92.75 94 TYR A CA 1
ATOM 744 C C . TYR A 1 94 ? 0.251 -8.489 7.030 1.00 92.75 94 TYR A C 1
ATOM 746 O O . TYR A 1 94 ? -0.419 -7.503 6.716 1.00 92.75 94 TYR A O 1
ATOM 754 N N . SER A 1 95 ? 1.543 -8.615 6.722 1.00 93.75 95 SER A N 1
ATOM 755 C CA . SER A 1 95 ? 2.258 -7.702 5.835 1.00 93.75 95 SER A CA 1
ATOM 756 C C . SER A 1 95 ? 1.860 -7.911 4.372 1.00 93.75 95 SER A C 1
ATOM 758 O O . SER A 1 95 ? 1.330 -8.958 3.995 1.00 93.75 95 SER A O 1
ATOM 760 N N . ALA A 1 96 ? 2.138 -6.907 3.548 1.00 94.88 96 ALA A N 1
ATOM 761 C CA . ALA A 1 96 ? 2.071 -6.988 2.098 1.00 94.88 96 ALA A CA 1
ATOM 762 C C . ALA A 1 96 ? 3.479 -6.867 1.525 1.00 94.88 96 ALA A C 1
ATOM 764 O O . ALA A 1 96 ? 4.179 -5.905 1.841 1.00 94.88 96 ALA A O 1
ATOM 765 N N . ASP A 1 97 ? 3.854 -7.793 0.649 1.00 95.25 97 ASP A N 1
ATOM 766 C CA . ASP A 1 97 ? 5.090 -7.703 -0.119 1.00 95.25 97 ASP A CA 1
ATOM 767 C C . ASP A 1 97 ? 4.751 -7.408 -1.579 1.00 95.25 97 ASP A C 1
ATOM 769 O O . ASP A 1 97 ? 3.870 -8.032 -2.180 1.00 95.25 97 ASP A O 1
ATOM 773 N N . ALA A 1 98 ? 5.427 -6.418 -2.147 1.00 95.94 98 ALA A N 1
ATOM 774 C CA . ALA A 1 98 ? 5.149 -5.894 -3.469 1.00 95.94 98 ALA A CA 1
ATOM 775 C C . ALA A 1 98 ? 6.422 -5.809 -4.305 1.00 95.94 98 ALA A C 1
ATOM 777 O O . ALA A 1 98 ? 7.475 -5.396 -3.827 1.00 95.94 98 ALA A O 1
ATOM 778 N N . LEU A 1 99 ? 6.304 -6.170 -5.580 1.00 96.56 99 LEU A N 1
ATOM 779 C CA . LEU A 1 99 ? 7.375 -6.069 -6.564 1.00 96.56 99 LEU A CA 1
ATOM 780 C C . LEU A 1 99 ? 6.997 -5.047 -7.633 1.00 96.56 99 LEU A C 1
ATOM 782 O O . LEU A 1 99 ? 5.962 -5.190 -8.286 1.00 96.56 99 LEU A O 1
ATOM 786 N N . CYS A 1 100 ? 7.837 -4.036 -7.820 1.00 96.88 100 CYS A N 1
ATOM 787 C CA . CYS A 1 100 ? 7.710 -3.068 -8.899 1.00 96.88 100 CYS A CA 1
ATOM 788 C C . CYS A 1 100 ? 8.215 -3.697 -10.199 1.00 96.88 100 CYS A C 1
ATOM 790 O O . CYS A 1 100 ? 9.354 -4.163 -10.277 1.00 96.88 100 CYS A O 1
ATOM 792 N N . ASP A 1 101 ? 7.374 -3.721 -11.228 1.00 95.62 101 ASP A N 1
ATOM 793 C CA . ASP A 1 101 ? 7.802 -4.076 -12.578 1.00 95.62 101 ASP A CA 1
ATOM 794 C C . ASP A 1 101 ? 8.473 -2.853 -13.236 1.00 95.62 101 ASP A C 1
ATOM 796 O O . ASP A 1 101 ? 7.782 -1.875 -13.528 1.00 95.62 101 ASP A O 1
ATOM 800 N N . PRO A 1 102 ? 9.788 -2.888 -13.530 1.00 94.12 102 PRO A N 1
ATOM 801 C CA . PRO A 1 102 ? 10.519 -1.738 -14.070 1.00 94.12 102 PRO A CA 1
ATOM 802 C C . PRO A 1 102 ? 10.108 -1.358 -15.501 1.00 94.12 102 PRO A C 1
ATOM 804 O O . PRO A 1 102 ? 10.448 -0.276 -15.982 1.00 9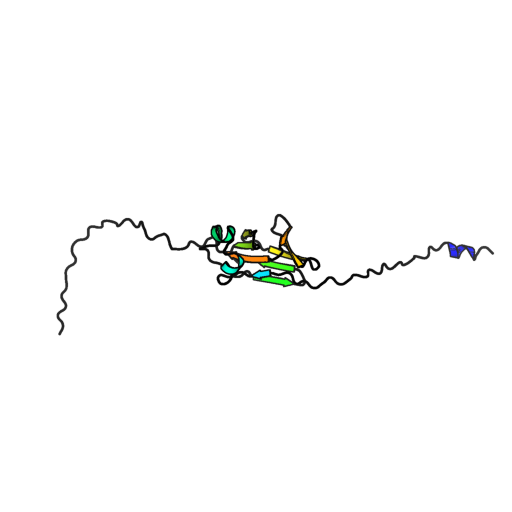4.12 102 PRO A O 1
ATOM 807 N N . TYR A 1 103 ? 9.395 -2.223 -16.223 1.00 93.69 103 TYR A N 1
ATOM 808 C CA . TYR A 1 103 ? 8.953 -1.931 -17.587 1.00 93.69 103 TYR A CA 1
ATOM 809 C C . TYR A 1 103 ? 7.560 -1.317 -17.620 1.00 93.69 103 TYR A C 1
ATOM 811 O O . TYR A 1 103 ? 7.297 -0.445 -18.448 1.00 93.69 103 TYR A O 1
ATOM 819 N N . THR A 1 104 ? 6.667 -1.775 -16.742 1.00 95.75 104 THR A N 1
ATOM 820 C CA . THR A 1 104 ? 5.287 -1.273 -16.682 1.00 95.75 104 THR A CA 1
ATOM 821 C C . THR A 1 104 ? 5.084 -0.200 -15.621 1.00 95.75 104 THR A C 1
ATOM 823 O O . THR A 1 104 ? 4.102 0.532 -15.713 1.00 95.75 104 THR A O 1
ATOM 826 N N . GLN A 1 105 ? 6.017 -0.080 -14.672 1.00 95.44 105 GLN A N 1
ATOM 827 C CA . GLN A 1 105 ? 5.951 0.807 -13.509 1.00 95.44 105 GLN A CA 1
ATOM 828 C C . GLN A 1 105 ? 4.698 0.546 -12.662 1.00 95.44 105 GLN A C 1
ATOM 830 O O . GLN A 1 105 ? 4.049 1.467 -12.177 1.00 95.44 105 GLN A O 1
ATOM 835 N N . LYS A 1 106 ? 4.357 -0.740 -12.506 1.00 97.06 106 LYS A N 1
ATOM 836 C CA . LYS A 1 106 ? 3.210 -1.218 -11.725 1.00 97.06 106 LYS A CA 1
ATOM 837 C C . LYS A 1 106 ? 3.664 -2.108 -10.581 1.00 97.06 106 LYS A C 1
ATOM 839 O O . LYS A 1 106 ? 4.592 -2.907 -10.738 1.00 97.06 106 LYS A O 1
ATOM 844 N N . TRP A 1 107 ? 2.958 -2.028 -9.461 1.00 96.88 107 TRP A N 1
ATOM 845 C CA . TRP A 1 107 ? 3.183 -2.911 -8.323 1.00 96.88 107 TRP A CA 1
ATOM 846 C C . TRP A 1 107 ? 2.486 -4.247 -8.530 1.00 96.88 107 TRP A C 1
ATOM 848 O O . TRP A 1 107 ? 1.324 -4.297 -8.920 1.00 96.88 107 TRP A O 1
ATOM 858 N N . ARG A 1 108 ? 3.171 -5.342 -8.214 1.00 96.62 108 ARG A N 1
ATOM 859 C CA . ARG A 1 108 ? 2.585 -6.676 -8.074 1.00 96.62 108 ARG A CA 1
ATOM 860 C C . ARG A 1 108 ? 2.650 -7.066 -6.609 1.00 96.62 108 ARG A C 1
ATOM 862 O O . ARG A 1 108 ? 3.736 -7.333 -6.106 1.00 96.62 108 ARG A O 1
ATOM 869 N N . VAL A 1 109 ? 1.507 -7.067 -5.939 1.00 95.69 109 VAL A N 1
ATOM 870 C CA . VAL A 1 109 ? 1.405 -7.288 -4.494 1.00 95.69 109 VAL A CA 1
ATOM 871 C C . VAL A 1 109 ? 0.951 -8.714 -4.234 1.00 95.69 109 VAL A C 1
ATOM 873 O O . VAL A 1 109 ? -0.071 -9.143 -4.778 1.00 95.69 109 VAL A O 1
ATOM 876 N N . ASP A 1 110 ? 1.686 -9.430 -3.391 1.00 90.31 110 ASP A N 1
ATOM 877 C CA . ASP A 1 110 ? 1.231 -10.691 -2.817 1.00 90.31 110 ASP A CA 1
ATOM 878 C C . ASP A 1 110 ? 0.288 -10.395 -1.649 1.00 90.31 110 ASP A C 1
ATOM 880 O O . ASP A 1 110 ? 0.666 -9.774 -0.655 1.00 90.31 110 ASP A O 1
ATOM 884 N N . ASN A 1 111 ? -0.969 -10.810 -1.792 1.00 74.25 111 ASN A N 1
ATOM 885 C CA . ASN A 1 111 ? -1.992 -10.640 -0.763 1.00 74.25 111 ASN A CA 1
ATOM 886 C C . ASN A 1 111 ? -2.247 -11.923 0.055 1.00 74.25 111 ASN A C 1
ATOM 888 O O . ASN A 1 111 ? -3.270 -12.022 0.741 1.00 74.25 111 ASN A O 1
ATOM 892 N N . GLY A 1 112 ? -1.362 -12.919 -0.059 1.00 72.19 112 GLY A N 1
ATOM 893 C CA . GLY A 1 112 ? -1.445 -14.221 0.605 1.00 72.19 112 GLY A CA 1
ATOM 894 C C . GLY A 1 112 ? -2.332 -15.250 -0.106 1.00 72.19 112 GLY A C 1
ATOM 895 O O . GLY A 1 112 ? -2.362 -16.411 0.304 1.00 72.19 112 GLY A O 1
ATOM 896 N N . ALA A 1 113 ? -3.057 -14.861 -1.159 1.00 75.25 113 ALA A N 1
ATOM 897 C CA . ALA A 1 113 ? -3.870 -15.764 -1.979 1.00 75.25 113 ALA A CA 1
ATOM 898 C C . ALA A 1 113 ? -3.483 -15.705 -3.460 1.00 75.25 113 ALA A C 1
ATOM 900 O O . ALA A 1 113 ? -3.407 -16.734 -4.133 1.00 75.25 113 ALA A O 1
ATOM 901 N N . GLU A 1 114 ? -3.251 -14.500 -3.964 1.00 84.00 114 GLU A N 1
ATOM 902 C CA . GLU A 1 114 ? -2.911 -14.232 -5.350 1.00 84.00 114 GLU A CA 1
ATOM 903 C C . GLU A 1 114 ? -2.004 -13.007 -5.456 1.00 84.00 114 GLU A C 1
ATOM 905 O O . GLU A 1 114 ? -1.931 -12.164 -4.560 1.00 84.00 114 GLU A O 1
ATOM 910 N N . LEU A 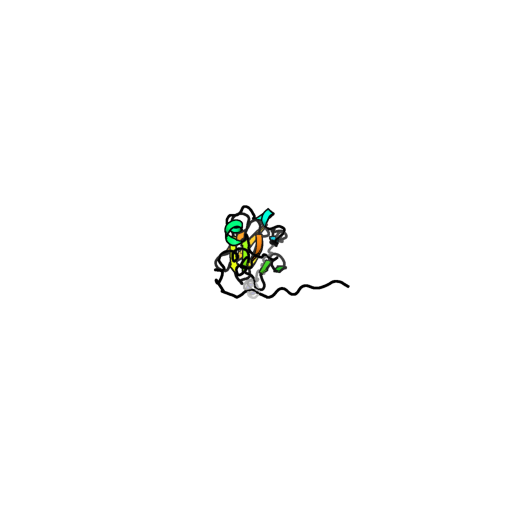1 115 ? -1.334 -12.904 -6.601 1.00 90.31 115 LEU A N 1
ATOM 911 C CA . LEU A 1 115 ? -0.503 -11.760 -6.922 1.00 90.31 115 LEU A CA 1
ATOM 912 C C . LEU A 1 115 ? -1.307 -10.776 -7.778 1.00 90.31 115 LEU A C 1
ATOM 914 O O . LEU A 1 115 ? -1.616 -11.069 -8.937 1.00 90.31 115 LEU A O 1
ATOM 918 N N . VAL A 1 116 ? -1.641 -9.620 -7.209 1.00 93.25 116 VAL A N 1
ATOM 919 C CA . VAL A 1 116 ? -2.510 -8.609 -7.834 1.00 93.25 116 VAL A CA 1
ATOM 920 C C . VAL A 1 116 ? -1.678 -7.432 -8.329 1.00 93.25 116 VAL A C 1
ATOM 922 O O . VAL A 1 116 ? -0.750 -6.998 -7.650 1.00 93.25 116 VAL A O 1
ATOM 925 N N . THR A 1 117 ? -2.011 -6.912 -9.509 1.00 95.25 117 THR A N 1
ATOM 926 C CA . THR A 1 117 ? -1.330 -5.751 -10.094 1.00 95.25 117 THR A CA 1
ATOM 927 C C . THR A 1 117 ? -2.064 -4.457 -9.755 1.00 95.25 117 THR A C 1
ATOM 929 O O . THR A 1 117 ? -3.271 -4.375 -9.971 1.00 95.25 117 THR A O 1
ATOM 932 N N . TYR A 1 118 ? -1.320 -3.446 -9.316 1.00 95.06 118 TYR A N 1
ATOM 933 C CA . TYR A 1 118 ? -1.806 -2.106 -9.000 1.00 95.06 118 TYR A CA 1
ATOM 934 C C . TYR A 1 118 ? -1.049 -1.067 -9.829 1.00 95.06 118 TYR A C 1
ATOM 936 O O . TYR A 1 118 ? 0.182 -1.105 -9.908 1.00 95.06 118 TYR A O 1
ATOM 944 N N . ASP A 1 119 ? -1.791 -0.140 -10.436 1.00 93.06 119 ASP A N 1
ATOM 945 C CA . ASP A 1 119 ? -1.212 1.019 -11.128 1.00 93.06 119 ASP A CA 1
ATOM 946 C C . ASP A 1 119 ? -0.684 2.050 -10.117 1.00 93.06 119 ASP A C 1
ATOM 948 O O . ASP A 1 119 ? 0.392 2.606 -10.298 1.00 93.06 119 ASP A O 1
ATOM 952 N N . GLU A 1 120 ? -1.424 2.247 -9.025 1.00 91.62 120 GLU A N 1
ATOM 953 C CA . GLU A 1 120 ? -1.060 3.076 -7.876 1.00 91.62 120 GLU A CA 1
ATOM 954 C C . GLU A 1 120 ? -1.326 2.247 -6.617 1.00 91.62 120 GLU A C 1
ATOM 956 O O . GLU A 1 120 ? -2.391 1.634 -6.498 1.00 91.62 120 GLU A O 1
ATOM 961 N N . LEU A 1 121 ? -0.374 2.206 -5.685 1.00 96.50 121 LEU A N 1
ATOM 962 C CA . LEU A 1 121 ? -0.489 1.391 -4.477 1.00 96.50 121 LEU A CA 1
ATOM 963 C C . LEU A 1 121 ? -0.680 2.261 -3.238 1.00 96.50 121 LEU A C 1
ATOM 965 O O . LEU A 1 121 ? 0.201 3.031 -2.865 1.00 96.50 121 LEU A O 1
ATOM 969 N N . TYR A 1 122 ? -1.803 2.105 -2.550 1.00 97.44 122 TYR A N 1
ATOM 970 C CA . TYR A 1 122 ? -2.085 2.813 -1.306 1.00 97.44 122 TYR A CA 1
ATOM 971 C C . TYR A 1 122 ? -2.135 1.845 -0.126 1.00 97.44 122 TYR A C 1
ATOM 973 O O . TYR A 1 122 ? -2.671 0.741 -0.237 1.00 97.44 122 TYR A O 1
ATOM 981 N N . GLY A 1 123 ? -1.613 2.275 1.023 1.00 97.31 123 GLY A N 1
ATOM 982 C CA . GLY A 1 123 ? -1.610 1.477 2.249 1.00 97.31 123 GLY A CA 1
ATOM 983 C C . GLY A 1 123 ? -2.018 2.284 3.475 1.00 97.31 123 GLY A C 1
ATOM 984 O O . GLY A 1 123 ? -1.580 3.421 3.644 1.00 97.31 123 GLY A O 1
ATOM 985 N N . VAL A 1 124 ? -2.829 1.693 4.354 1.00 98.06 124 VAL A N 1
ATOM 986 C CA . VAL A 1 124 ? -3.230 2.290 5.639 1.00 98.06 124 VAL A CA 1
ATOM 987 C C . VAL A 1 124 ? -3.322 1.234 6.737 1.00 98.06 124 VAL A C 1
ATOM 989 O O . VAL A 1 124 ? -3.760 0.112 6.486 1.00 98.06 124 VAL A O 1
ATOM 992 N N . CYS A 1 125 ? -2.964 1.605 7.966 1.00 98.00 125 CYS A N 1
ATOM 993 C CA . CYS A 1 125 ? -3.298 0.828 9.156 1.00 98.00 125 CYS A CA 1
ATOM 994 C C . CYS A 1 125 ? -4.626 1.308 9.734 1.00 98.00 125 CYS A C 1
ATOM 996 O O . CYS A 1 125 ? -4.758 2.492 10.044 1.00 98.00 125 CYS A O 1
ATOM 998 N N . VAL A 1 126 ? -5.578 0.400 9.933 1.00 97.25 126 VAL A N 1
ATOM 999 C CA . VAL A 1 126 ? -6.906 0.700 10.484 1.00 97.25 126 VAL A CA 1
ATOM 1000 C C . VAL A 1 126 ? -7.112 -0.056 11.791 1.00 97.25 126 VAL A C 1
ATOM 1002 O O . VAL A 1 126 ? -6.915 -1.273 11.858 1.00 97.25 126 VAL A O 1
ATOM 1005 N N . ASP A 1 127 ? -7.538 0.660 12.826 1.00 95.62 127 ASP A N 1
ATOM 1006 C CA . ASP A 1 127 ? -8.006 0.059 14.070 1.00 95.62 127 ASP A CA 1
ATOM 1007 C C . ASP A 1 127 ? -9.495 -0.293 13.938 1.00 95.62 127 ASP A C 1
ATOM 1009 O O . ASP A 1 127 ? -10.375 0.560 14.089 1.00 95.62 127 ASP A O 1
ATOM 1013 N N . TYR A 1 128 ? -9.794 -1.550 13.605 1.00 92.62 128 TYR A N 1
ATOM 1014 C CA . TYR A 1 128 ? -11.179 -2.016 13.485 1.00 92.62 128 TYR A CA 1
ATOM 1015 C C . TYR A 1 128 ? -11.855 -2.264 14.835 1.00 92.62 128 TYR A C 1
ATOM 1017 O O . TYR A 1 128 ? -13.088 -2.169 14.901 1.00 92.62 128 TYR A O 1
ATOM 1025 N N . ASP A 1 129 ? -11.075 -2.474 15.896 1.00 88.06 129 ASP A N 1
ATOM 1026 C CA . ASP A 1 129 ? -11.557 -2.623 17.272 1.00 88.06 129 ASP A CA 1
ATOM 1027 C C . ASP A 1 129 ? -11.891 -1.269 17.915 1.00 88.06 129 ASP A C 1
ATOM 1029 O O . ASP A 1 129 ? -12.490 -1.204 18.993 1.00 88.06 129 ASP A O 1
ATOM 1033 N N . PHE A 1 130 ? -11.576 -0.170 17.227 1.00 79.56 130 PHE A N 1
ATOM 1034 C CA . PHE A 1 130 ? -11.990 1.164 17.619 1.00 79.56 130 PHE A CA 1
ATOM 1035 C C . PHE A 1 130 ? -13.523 1.288 17.626 1.00 79.56 130 PHE A C 1
ATOM 1037 O O . PHE A 1 130 ? -14.188 1.398 16.583 1.00 79.56 130 PHE A O 1
ATOM 1044 N N . GLU A 1 131 ? -14.095 1.302 18.831 1.00 65.00 131 GLU A N 1
ATOM 1045 C CA . GLU A 1 131 ? -15.465 1.742 19.068 1.00 65.00 131 GLU A CA 1
ATOM 1046 C C . GLU A 1 131 ? -15.488 3.259 19.274 1.00 65.00 131 GLU A C 1
ATOM 1048 O O . GLU A 1 131 ? -15.064 3.785 20.309 1.00 65.00 131 GLU A O 1
ATOM 1053 N N . THR A 1 132 ? -16.052 3.988 18.309 1.00 56.66 132 THR A N 1
ATOM 1054 C CA . THR A 1 132 ? -16.372 5.401 18.512 1.00 56.66 132 THR A CA 1
ATOM 1055 C C . THR A 1 132 ? -17.322 5.521 19.697 1.00 56.66 132 THR A C 1
ATOM 1057 O O . THR A 1 132 ? -18.469 5.072 19.671 1.00 56.66 132 THR A O 1
ATOM 1060 N N . THR A 1 133 ? -16.864 6.166 20.768 1.00 48.78 133 THR A N 1
ATOM 1061 C CA . THR A 1 133 ? -17.656 6.408 21.982 1.00 48.78 133 THR A CA 1
ATOM 1062 C C . THR A 1 133 ? -18.722 7.498 21.753 1.00 48.78 133 THR A C 1
ATOM 1064 O O . THR A 1 133 ? -18.873 8.417 22.555 1.00 48.78 133 THR A O 1
ATOM 1067 N N . THR A 1 134 ? -19.485 7.418 20.658 1.00 52.69 134 THR A N 1
ATOM 1068 C CA . THR A 1 134 ? -20.473 8.433 20.246 1.00 52.69 134 THR A CA 1
ATOM 1069 C C . THR A 1 134 ? -21.915 7.901 20.242 1.00 52.69 134 THR A C 1
ATOM 1071 O O . THR A 1 134 ? -22.854 8.654 20.002 1.00 52.69 134 THR A O 1
ATOM 1074 N N . THR A 1 135 ? -22.173 6.647 20.638 1.00 47.88 135 THR A N 1
ATOM 1075 C CA . THR A 1 135 ? -23.559 6.142 20.789 1.00 47.88 135 THR A CA 1
ATOM 1076 C C . THR A 1 135 ? -23.764 5.299 22.050 1.00 47.88 135 THR A C 1
ATOM 1078 O O . THR A 1 135 ? -24.323 4.212 22.027 1.00 47.88 135 THR A O 1
ATOM 1081 N N . ARG A 1 136 ? -23.365 5.815 23.219 1.00 43.94 136 ARG A N 1
ATOM 1082 C CA . ARG A 1 136 ? -23.848 5.284 24.514 1.00 43.94 136 ARG A CA 1
ATOM 1083 C C . ARG A 1 136 ? -24.326 6.387 25.451 1.00 43.94 136 ARG A C 1
ATOM 1085 O O . ARG A 1 136 ? -24.064 6.379 26.650 1.00 43.94 136 ARG A O 1
ATOM 1092 N N . ARG A 1 137 ? -25.050 7.365 24.901 1.00 48.72 137 ARG A N 1
ATOM 1093 C CA . ARG A 1 137 ? -25.678 8.444 25.676 1.00 48.72 137 ARG A CA 1
ATOM 1094 C C . ARG A 1 137 ? -27.171 8.602 25.400 1.00 48.72 137 ARG A C 1
ATOM 1096 O O . ARG A 1 137 ? -27.672 9.715 25.424 1.00 48.72 137 ARG A O 1
ATOM 1103 N N . THR A 1 138 ? -27.919 7.513 25.206 1.00 50.09 138 THR A N 1
ATOM 1104 C CA . THR A 1 138 ? -29.389 7.554 25.375 1.00 50.09 138 THR A CA 1
ATOM 1105 C C . THR A 1 138 ? -29.990 6.173 25.648 1.00 50.09 138 THR A C 1
ATOM 1107 O O . THR A 1 138 ? -30.635 5.583 24.798 1.00 50.09 138 THR A O 1
ATOM 1110 N N . THR A 1 139 ? -29.747 5.620 26.840 1.00 48.72 139 THR A N 1
ATOM 1111 C CA . THR A 1 139 ? -30.708 4.783 27.609 1.00 48.72 139 THR A CA 1
ATOM 1112 C C . THR A 1 139 ? -30.094 4.387 28.959 1.00 48.72 139 THR A C 1
ATOM 1114 O O . THR A 1 139 ? -30.095 3.230 29.369 1.00 48.72 139 THR A O 1
ATOM 1117 N N . ARG A 1 140 ? -29.578 5.355 29.733 1.00 42.41 140 ARG A N 1
ATOM 1118 C CA . ARG A 1 140 ? -29.510 5.130 31.184 1.00 42.41 140 ARG A CA 1
ATOM 1119 C C . ARG A 1 140 ? -30.934 5.322 31.699 1.00 42.41 140 ARG A C 1
ATOM 1121 O O . ARG A 1 140 ? -31.375 6.458 31.842 1.00 42.41 140 ARG A O 1
ATOM 1128 N N . LYS A 1 141 ? -31.665 4.222 31.924 1.00 42.41 141 LYS A N 1
ATOM 1129 C CA . LYS A 1 141 ? -32.875 4.243 32.759 1.00 42.41 141 LYS A CA 1
ATOM 1130 C C . LYS A 1 141 ? -32.523 5.010 34.034 1.00 42.41 141 LYS A C 1
ATOM 1132 O O . LYS A 1 141 ? -31.595 4.620 34.740 1.00 42.41 141 LYS A O 1
ATOM 1137 N N . VAL A 1 142 ? -33.225 6.110 34.286 1.00 46.75 142 VAL A N 1
ATOM 1138 C CA . VAL A 1 142 ? -33.174 6.818 35.566 1.00 46.75 142 VAL A CA 1
ATOM 1139 C C . VAL A 1 142 ? -33.638 5.823 36.633 1.00 46.75 142 VAL A C 1
ATOM 1141 O O . VAL A 1 142 ? -34.775 5.355 36.544 1.00 46.75 142 VAL A O 1
ATOM 1144 N N . PRO A 1 143 ? -32.811 5.447 37.624 1.00 43.28 143 PRO A N 1
ATOM 1145 C CA . PRO A 1 143 ? -33.328 4.774 38.800 1.00 43.28 143 PRO A CA 1
ATOM 1146 C C . PRO A 1 143 ? -34.140 5.817 39.569 1.00 43.28 143 PRO A C 1
ATOM 1148 O O . PRO A 1 143 ? -33.591 6.824 40.018 1.00 43.28 143 PRO A O 1
ATOM 1151 N N . VAL A 1 144 ? -35.450 5.601 39.691 1.00 45.69 144 VAL A N 1
ATOM 1152 C CA . VAL A 1 144 ? -36.291 6.328 40.648 1.00 45.69 144 VAL A CA 1
ATOM 1153 C C . VAL A 1 144 ? -35.817 5.919 42.042 1.00 45.69 144 VAL A C 1
ATOM 1155 O O . VAL A 1 144 ? -36.178 4.865 42.555 1.00 45.69 144 VAL A O 1
ATOM 1158 N N . GLY A 1 145 ? -34.919 6.720 42.609 1.00 44.41 145 GLY A N 1
ATOM 1159 C CA . GLY A 1 145 ? -34.467 6.612 43.989 1.00 44.41 145 GLY A CA 1
ATOM 1160 C C . GLY A 1 145 ? -35.165 7.674 44.825 1.00 44.41 145 GLY A C 1
ATOM 1161 O O . GLY A 1 145 ? -34.828 8.853 44.732 1.00 44.41 145 GLY A O 1
ATOM 1162 N N . ASN A 1 146 ? -36.140 7.257 45.629 1.00 51.94 146 ASN A N 1
ATOM 1163 C CA . ASN A 1 146 ? -36.780 8.100 46.634 1.00 51.94 146 ASN A CA 1
ATOM 1164 C C . ASN A 1 146 ? -35.754 8.448 47.720 1.00 51.94 146 ASN A C 1
ATOM 1166 O O . ASN A 1 146 ? -35.414 7.582 48.520 1.00 51.94 146 ASN A O 1
ATOM 1170 N N . ASN A 1 147 ? -35.283 9.696 47.770 1.00 50.75 147 ASN A N 1
ATOM 1171 C CA . ASN A 1 147 ? -34.506 10.202 48.902 1.00 50.75 147 ASN A CA 1
ATOM 1172 C C . ASN A 1 147 ? -35.187 11.438 49.521 1.00 50.75 147 ASN A C 1
ATOM 1174 O O . ASN A 1 147 ? -35.649 12.308 48.779 1.00 50.75 147 ASN A O 1
ATOM 1178 N N . PRO A 1 148 ? -35.262 11.519 50.865 1.00 50.16 148 PRO A N 1
ATOM 1179 C CA . PRO A 1 148 ? -35.954 12.588 51.586 1.00 50.16 148 PRO A CA 1
ATOM 1180 C C . PRO A 1 148 ? -35.208 13.940 51.534 1.00 50.16 148 PRO A C 1
ATOM 1182 O O . PRO A 1 148 ? -34.017 13.977 51.209 1.00 50.16 148 PRO A O 1
ATOM 1185 N N . PRO A 1 149 ? -35.883 15.067 51.855 1.00 45.66 149 PRO A N 1
ATOM 1186 C CA . PRO A 1 149 ? -35.338 16.411 51.662 1.00 45.66 149 PRO A CA 1
ATOM 1187 C C . PRO A 1 149 ? -34.087 16.689 52.508 1.00 45.66 149 PRO A C 1
ATOM 1189 O O . PRO A 1 149 ? -34.058 16.439 53.713 1.00 45.66 149 PRO A O 1
ATOM 1192 N N . ARG A 1 150 ? -33.060 17.265 51.870 1.00 43.44 150 ARG A N 1
ATOM 1193 C CA . ARG A 1 150 ? -31.813 17.722 52.503 1.00 43.44 150 ARG A CA 1
ATOM 1194 C C . ARG A 1 150 ? -32.041 19.050 53.256 1.00 43.44 150 ARG A C 1
ATOM 1196 O O . ARG A 1 150 ? -32.621 19.963 52.668 1.00 43.44 150 ARG A O 1
ATOM 1203 N N . PRO A 1 151 ? -31.550 19.212 54.500 1.00 41.25 151 PRO A N 1
ATOM 1204 C CA . PRO A 1 151 ? -31.701 20.455 55.256 1.00 41.25 151 PRO A CA 1
ATOM 1205 C C . PRO A 1 151 ? -30.820 21.584 54.701 1.00 41.25 151 PRO A C 1
ATOM 1207 O O . PRO A 1 151 ? -29.661 21.378 54.335 1.00 41.25 151 PRO A O 1
ATOM 1210 N N . THR A 1 152 ? -31.385 22.791 54.651 1.00 37.53 152 THR A N 1
ATOM 1211 C CA . THR A 1 152 ? -30.739 24.022 54.177 1.00 37.53 152 THR A CA 1
ATOM 1212 C C . THR A 1 152 ? -29.927 24.663 55.307 1.00 37.53 152 THR A C 1
ATOM 1214 O O . THR A 1 152 ? -30.487 25.025 56.339 1.00 37.53 152 THR A O 1
ATOM 1217 N N . ILE A 1 153 ? -28.615 24.839 55.123 1.00 47.34 153 ILE A N 1
ATOM 1218 C CA . ILE A 1 153 ? -27.761 25.614 56.039 1.00 47.34 153 ILE A CA 1
ATOM 1219 C C . ILE A 1 153 ? -27.529 26.994 55.414 1.00 47.34 153 ILE A C 1
ATOM 1221 O O . ILE A 1 153 ? -26.913 27.105 54.357 1.00 47.34 153 ILE A O 1
ATOM 1225 N N . ASN A 1 154 ? -28.031 28.044 56.068 1.00 40.56 154 ASN A N 1
ATOM 1226 C CA . ASN A 1 154 ? -27.810 29.437 55.676 1.00 40.56 154 ASN A CA 1
ATOM 1227 C C . ASN A 1 154 ? -26.476 29.948 56.239 1.00 40.56 154 ASN A C 1
ATOM 1229 O O . ASN A 1 154 ? -26.287 29.991 57.455 1.00 40.56 154 ASN A O 1
ATOM 1233 N N . PHE A 1 155 ? -25.571 30.393 55.366 1.00 41.66 155 PHE A N 1
ATOM 1234 C CA . PHE A 1 155 ? -24.355 31.106 55.761 1.00 41.66 155 PHE A CA 1
ATOM 1235 C C . PHE A 1 155 ? -24.653 32.603 55.949 1.00 41.66 155 PHE A C 1
ATOM 1237 O O . PHE A 1 155 ? -24.941 33.313 54.986 1.00 41.66 155 PHE A O 1
ATOM 1244 N N . LYS A 1 156 ? -24.546 33.100 57.190 1.00 44.00 156 LYS A N 1
ATOM 1245 C CA . LYS A 1 156 ? -24.417 34.539 57.479 1.00 44.00 156 LYS A CA 1
ATOM 1246 C C . LYS A 1 156 ? -23.020 35.002 57.052 1.00 44.00 156 LYS A C 1
ATOM 1248 O O . LYS A 1 156 ? -22.030 34.482 57.562 1.00 44.00 156 LYS A O 1
ATOM 1253 N N . ARG A 1 157 ? -22.938 35.993 56.157 1.00 49.62 157 ARG A N 1
ATOM 1254 C CA . ARG A 1 157 ? -21.701 36.760 55.925 1.00 49.62 157 ARG A CA 1
ATOM 1255 C C . ARG A 1 157 ? -21.466 37.711 57.102 1.00 49.62 157 ARG A C 1
ATOM 1257 O O . ARG A 1 157 ? -22.419 38.321 57.586 1.00 49.62 157 ARG A O 1
ATOM 1264 N N . LYS A 1 158 ? -20.214 37.784 57.549 1.00 46.28 158 LYS A N 1
ATOM 1265 C CA . LYS A 1 158 ? -19.681 38.844 58.411 1.00 46.28 158 LYS A CA 1
ATOM 1266 C C . LYS A 1 158 ? -19.127 39.956 57.533 1.00 46.28 158 LYS A C 1
ATOM 1268 O O . LYS A 1 158 ? -18.634 39.607 56.437 1.00 46.28 158 LYS A O 1
#